Protein AF-A0A6V8PIM8-F1 (afdb_monomer)

Organism: NCBI:txid2754717

pLDDT: mean 89.99, std 12.37, range [44.25, 98.38]

Secondary structure (DSSP, 8-state):
--TTS--HHHHHHHHHHHHHHHHTTT-GGGSSSS---TT----BGGGTB-HHHHHHHHHHHHHHHHHHS-TT---------SSHHHHHHHHHHHHHTT-----------S-TT-TTTGGG-

Sequence (121 aa):
PYAGNVNYSELSDFFYVWLRLLLVENYKEFAPELTPKAEEIIENPTRGKTSQDFEEGLTQVFQQCNRVLKDDGLLAFTFHHAEGSAWEALLRAVCNAGYAIESVYPIHGESESSLHLLDKR

Foldseek 3Di:
DAAAPDQPQVVCQVVLQVVLVVPVVPDVCSVDNGHDRPLDLHHDVVVPRHLVSNLVSLLVVLLVVVVPADPPGDDDDDDDYDDVSNVVSNVSSCVSSPDDDPDDDDDDPDDPPPPVCPVPD

InterPro domains:
  IPR029063 S-adenosyl-L-methionine-dependent methyltransferase superfamily [G3DSA:3.40.50.150] (38-116)
  IPR029063 S-adenosyl-L-methionine-dependent methyltransferase superfamily [SSF53335] (1-98)

Solvent-accessible surface area (backbone atoms only — not comparable to full-atom values): 7653 Å² total; per-residue (Å²): 121,50,43,61,81,55,59,61,44,68,61,42,40,73,57,42,62,62,51,29,78,77,34,35,93,83,33,75,89,32,61,57,92,62,59,75,57,87,87,60,54,31,31,35,75,95,77,73,32,38,66,64,54,26,22,53,44,48,17,55,53,41,33,55,52,49,74,72,46,57,99,87,58,82,92,82,86,87,86,81,74,94,53,67,66,62,53,49,33,50,53,50,14,44,49,76,28,74,51,78,90,88,79,84,82,91,71,90,87,70,65,96,81,43,76,89,54,70,85,76,116

Structure (mmCIF, N/CA/C/O backbone):
data_AF-A0A6V8PIM8-F1
#
_entry.id   AF-A0A6V8PIM8-F1
#
loop_
_atom_site.group_PDB
_atom_site.id
_atom_site.type_symbol
_atom_site.label_atom_id
_atom_site.label_alt_id
_atom_site.label_comp_id
_atom_site.label_asym_id
_atom_site.label_entity_id
_atom_site.label_seq_id
_atom_site.pdbx_PDB_ins_code
_atom_site.Cartn_x
_atom_site.Cartn_y
_atom_site.Cartn_z
_atom_site.occupancy
_atom_site.B_iso_or_equiv
_atom_site.auth_seq_id
_atom_site.auth_comp_id
_atom_site.auth_asym_id
_atom_site.auth_atom_id
_atom_site.pdbx_PDB_model_num
ATOM 1 N N . PRO A 1 1 ? -0.325 -2.355 1.724 1.00 75.88 1 PRO A N 1
ATOM 2 C CA . PRO A 1 1 ? 0.763 -1.492 1.201 1.00 75.88 1 PRO A CA 1
ATOM 3 C C . PRO A 1 1 ? 1.712 -1.148 2.359 1.00 75.88 1 PRO A C 1
ATOM 5 O O . PRO A 1 1 ? 1.229 -0.975 3.474 1.00 75.88 1 PRO A O 1
ATOM 8 N N . TYR A 1 2 ? 3.029 -1.133 2.129 1.00 82.19 2 TYR A N 1
ATOM 9 C CA . TYR A 1 2 ? 4.050 -1.075 3.193 1.00 82.19 2 TYR A CA 1
ATOM 10 C C . TYR A 1 2 ? 4.667 0.321 3.367 1.00 82.19 2 TYR A C 1
ATOM 12 O O . TYR A 1 2 ? 5.847 0.425 3.695 1.00 82.19 2 TYR A O 1
ATOM 20 N N . ALA A 1 3 ? 3.889 1.377 3.110 1.00 88.12 3 ALA A N 1
ATOM 21 C CA . ALA A 1 3 ? 4.373 2.757 3.072 1.00 88.12 3 ALA A CA 1
ATOM 22 C C . ALA A 1 3 ? 5.670 2.861 2.247 1.00 88.12 3 ALA A C 1
ATOM 24 O O . ALA A 1 3 ? 5.646 2.547 1.056 1.00 88.12 3 ALA A O 1
ATOM 25 N N . GLY A 1 4 ? 6.785 3.258 2.865 1.00 87.62 4 GLY A N 1
ATOM 26 C CA . GLY A 1 4 ? 8.093 3.356 2.212 1.00 87.62 4 GLY A CA 1
ATOM 27 C C . GLY A 1 4 ? 8.969 2.101 2.265 1.00 87.62 4 GLY A C 1
ATOM 28 O O . GLY A 1 4 ? 10.003 2.073 1.602 1.00 87.62 4 GLY A O 1
ATOM 29 N N . ASN A 1 5 ? 8.585 1.051 3.003 1.00 85.62 5 ASN A N 1
ATOM 30 C CA . ASN A 1 5 ? 9.460 -0.112 3.216 1.00 85.62 5 ASN A CA 1
ATOM 31 C C . ASN A 1 5 ? 9.672 -0.941 1.944 1.00 85.62 5 ASN A C 1
ATOM 33 O O . ASN A 1 5 ? 10.769 -1.444 1.710 1.00 85.62 5 ASN A O 1
ATOM 37 N N . VAL A 1 6 ? 8.623 -1.120 1.133 1.00 87.12 6 VAL A N 1
ATOM 38 C CA . VAL A 1 6 ? 8.692 -1.893 -0.115 1.00 87.12 6 VAL A CA 1
ATOM 39 C C . VAL A 1 6 ? 7.882 -1.200 -1.204 1.00 87.12 6 VAL A C 1
ATOM 41 O O . VAL A 1 6 ? 6.657 -1.112 -1.125 1.00 87.12 6 VAL A O 1
ATOM 44 N N . ASN A 1 7 ? 8.582 -0.767 -2.252 1.00 92.12 7 ASN A N 1
ATOM 45 C CA . ASN A 1 7 ? 8.014 -0.193 -3.469 1.00 92.12 7 ASN A CA 1
ATOM 46 C C . ASN A 1 7 ? 7.895 -1.314 -4.515 1.00 92.12 7 ASN A C 1
ATOM 48 O O . ASN A 1 7 ? 8.799 -1.522 -5.329 1.00 92.12 7 ASN A O 1
ATOM 52 N N . TYR A 1 8 ? 6.824 -2.111 -4.438 1.00 92.19 8 TYR A N 1
ATOM 53 C CA . TYR A 1 8 ? 6.687 -3.346 -5.222 1.00 92.19 8 TYR A CA 1
ATOM 54 C C . TYR A 1 8 ? 6.754 -3.121 -6.716 1.00 92.19 8 TYR A C 1
ATOM 56 O O . TYR A 1 8 ? 7.265 -3.980 -7.426 1.00 92.19 8 TYR A O 1
ATOM 64 N N . SER A 1 9 ? 6.242 -2.001 -7.200 1.00 93.25 9 SER A N 1
ATOM 65 C CA . SER A 1 9 ? 6.232 -1.742 -8.629 1.00 93.25 9 SER A CA 1
ATOM 66 C C . SER A 1 9 ? 7.657 -1.499 -9.131 1.00 93.25 9 SER A C 1
ATOM 68 O O . SER A 1 9 ? 8.036 -2.007 -10.177 1.00 93.25 9 SER A O 1
ATOM 70 N N . GLU A 1 10 ? 8.508 -0.796 -8.382 1.00 93.44 10 GLU A N 1
ATOM 71 C CA . GLU A 1 10 ? 9.928 -0.652 -8.753 1.00 93.44 10 GLU A CA 1
ATOM 72 C C . GLU A 1 10 ? 10.668 -1.986 -8.652 1.00 93.44 10 GLU A C 1
ATOM 74 O O . GLU A 1 10 ? 11.374 -2.376 -9.578 1.00 93.44 10 GLU A O 1
ATOM 79 N N . LEU A 1 11 ? 10.447 -2.730 -7.565 1.00 93.88 11 LEU A N 1
ATOM 80 C CA . LEU A 1 11 ? 11.045 -4.053 -7.387 1.00 93.88 11 LEU A CA 1
ATOM 81 C C . LEU A 1 11 ? 10.625 -5.029 -8.497 1.00 93.88 11 LEU A C 1
ATOM 83 O O . LEU A 1 11 ? 11.429 -5.835 -8.963 1.00 93.88 11 LEU A O 1
ATOM 87 N N . SER A 1 12 ? 9.368 -4.953 -8.935 1.00 95.31 12 SER A N 1
ATOM 88 C CA . SER A 1 12 ? 8.817 -5.834 -9.962 1.00 95.31 12 SER A CA 1
ATOM 89 C C . SER A 1 12 ? 9.440 -5.592 -11.328 1.00 95.31 12 SER A C 1
ATOM 91 O O . SER A 1 12 ? 9.504 -6.543 -12.102 1.00 95.31 12 SER A O 1
ATOM 93 N N . ASP A 1 13 ? 9.947 -4.388 -11.625 1.00 95.69 13 ASP A N 1
ATOM 94 C CA . ASP A 1 13 ? 10.579 -4.098 -12.919 1.00 95.69 13 ASP A CA 1
ATOM 95 C C . ASP A 1 13 ? 11.767 -5.025 -13.199 1.00 95.69 13 ASP A C 1
ATOM 97 O O . ASP A 1 13 ? 11.967 -5.421 -14.347 1.00 95.69 13 ASP A O 1
ATOM 101 N N . PHE A 1 14 ? 12.491 -5.458 -12.157 1.00 95.25 14 PHE A N 1
ATOM 102 C CA . PHE A 1 14 ? 13.570 -6.436 -12.297 1.00 95.25 14 PHE A CA 1
ATOM 103 C C . PHE A 1 14 ? 13.084 -7.721 -12.978 1.00 95.25 14 PHE A C 1
ATOM 105 O O . PHE A 1 14 ? 13.705 -8.186 -13.926 1.00 95.25 14 PHE A O 1
ATOM 112 N N . PHE A 1 15 ? 11.948 -8.271 -12.541 1.00 95.50 15 PHE A N 1
ATOM 113 C CA .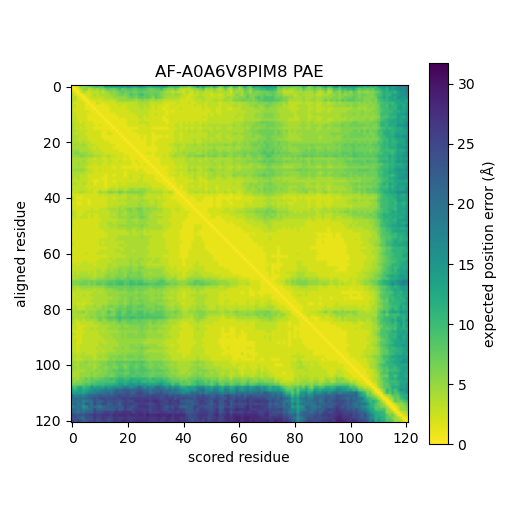 PHE A 1 15 ? 11.383 -9.500 -13.107 1.00 95.50 15 PHE A CA 1
ATOM 114 C C . PHE A 1 15 ? 10.518 -9.241 -14.349 1.00 95.50 15 PHE A C 1
ATOM 116 O O . PHE A 1 15 ? 10.421 -10.094 -15.237 1.00 95.50 15 PHE A O 1
ATOM 123 N N . TYR A 1 16 ? 9.889 -8.065 -14.415 1.00 96.69 16 TYR A N 1
ATOM 124 C CA . TYR A 1 16 ? 8.928 -7.688 -15.446 1.00 96.69 16 TYR A CA 1
ATOM 125 C C . TYR A 1 16 ? 9.530 -7.736 -16.846 1.00 96.69 16 TYR A C 1
ATOM 127 O O . TYR A 1 16 ? 8.844 -8.160 -17.772 1.00 96.69 16 TYR A O 1
ATOM 135 N N . VAL A 1 17 ? 10.813 -7.390 -17.000 1.00 95.69 17 VAL A N 1
ATOM 136 C CA . VAL A 1 17 ? 11.504 -7.424 -18.299 1.00 95.69 17 VAL A CA 1
ATOM 137 C C . VAL A 1 17 ? 11.392 -8.802 -18.962 1.00 95.69 17 VAL A C 1
ATOM 139 O O . VAL A 1 17 ? 11.083 -8.883 -20.150 1.00 95.69 17 VAL A O 1
ATOM 142 N N . TRP A 1 18 ? 11.570 -9.894 -18.211 1.00 96.81 18 TRP A N 1
ATOM 143 C CA . TRP A 1 18 ? 11.445 -11.249 -18.765 1.00 96.81 18 TRP A CA 1
ATOM 144 C C . TRP A 1 18 ? 9.994 -11.688 -18.930 1.00 96.81 18 TRP A C 1
ATOM 146 O O . TRP A 1 18 ? 9.652 -12.297 -19.942 1.00 96.81 18 TRP A O 1
ATOM 156 N N . LEU A 1 19 ? 9.129 -11.362 -17.964 1.00 97.00 19 LEU A N 1
ATOM 157 C CA . LEU A 1 19 ? 7.704 -11.692 -18.049 1.00 97.00 19 LEU A CA 1
ATOM 158 C C . LEU A 1 19 ? 7.056 -11.035 -19.272 1.00 97.00 19 LEU A C 1
ATOM 160 O O . LEU A 1 19 ? 6.289 -11.675 -19.988 1.00 97.00 19 LEU A O 1
ATOM 164 N N . ARG A 1 20 ? 7.430 -9.790 -19.567 1.00 97.06 20 ARG A N 1
ATOM 165 C CA . ARG A 1 20 ? 6.952 -9.043 -20.726 1.00 97.06 20 ARG A CA 1
ATOM 166 C C . ARG A 1 20 ? 7.270 -9.743 -22.043 1.00 97.06 20 ARG A C 1
ATOM 168 O O . ARG A 1 20 ? 6.381 -9.845 -22.880 1.00 97.06 20 ARG A O 1
ATOM 175 N N . LEU A 1 21 ? 8.488 -10.265 -22.221 1.00 96.19 21 LEU A N 1
ATOM 176 C CA . LEU A 1 21 ? 8.873 -10.983 -23.447 1.00 96.19 21 LEU A CA 1
ATOM 177 C C . LEU A 1 21 ? 7.951 -12.171 -23.747 1.00 96.19 21 LEU A C 1
ATOM 179 O O . LEU A 1 21 ? 7.688 -12.462 -24.908 1.00 96.19 21 LEU A O 1
ATOM 183 N N . LEU A 1 22 ? 7.467 -12.847 -22.704 1.00 97.06 22 LEU A N 1
ATOM 184 C CA . LEU A 1 22 ? 6.621 -14.032 -22.832 1.00 97.06 22 LEU A CA 1
ATOM 185 C C . LEU A 1 22 ? 5.128 -13.696 -22.936 1.00 97.06 22 LEU A C 1
ATOM 187 O O . LEU A 1 22 ? 4.361 -14.480 -23.491 1.00 97.06 22 LEU A O 1
ATOM 191 N N . LEU A 1 23 ? 4.700 -12.568 -22.364 1.00 97.44 23 LEU A N 1
ATOM 192 C CA . LEU A 1 23 ? 3.284 -12.289 -22.110 1.00 97.44 23 LEU A CA 1
ATOM 193 C C . LEU A 1 23 ? 2.714 -11.124 -22.928 1.00 97.44 23 LEU A C 1
ATOM 195 O O . LEU A 1 23 ? 1.494 -11.029 -23.039 1.00 97.44 23 LEU A O 1
ATOM 199 N N . VAL A 1 24 ? 3.549 -10.278 -23.544 1.00 97.50 24 VAL A N 1
ATOM 200 C CA . VAL A 1 24 ? 3.100 -9.058 -24.247 1.00 97.50 24 VAL A CA 1
ATOM 201 C C . VAL A 1 24 ? 2.107 -9.315 -25.385 1.00 97.50 24 VAL A C 1
ATOM 203 O O . VAL A 1 24 ? 1.209 -8.506 -25.597 1.00 97.50 24 VAL A O 1
ATOM 206 N N . GLU A 1 25 ? 2.218 -10.441 -26.094 1.00 97.25 25 GLU A N 1
ATOM 207 C CA . GLU A 1 25 ? 1.312 -10.768 -27.209 1.00 97.25 25 GLU A CA 1
ATOM 208 C C . GLU A 1 25 ? -0.090 -11.182 -26.740 1.00 97.25 25 GLU A C 1
ATOM 210 O O . GLU A 1 25 ? -1.065 -11.000 -27.466 1.00 97.25 25 GLU A O 1
ATOM 215 N N . ASN A 1 26 ? -0.198 -11.722 -25.523 1.00 97.69 26 ASN A N 1
ATOM 216 C CA . ASN A 1 26 ? -1.437 -12.302 -24.998 1.00 97.69 26 ASN A CA 1
ATOM 217 C C . ASN A 1 26 ? -2.113 -11.418 -23.939 1.00 97.69 26 ASN A C 1
ATOM 219 O O . ASN A 1 26 ? -3.313 -11.555 -23.702 1.00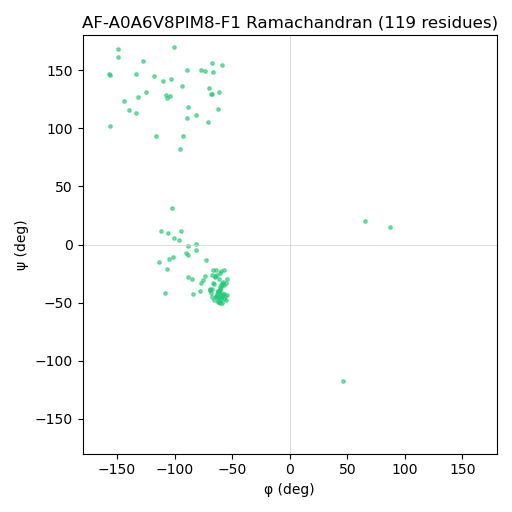 97.69 26 ASN A O 1
ATOM 223 N N . TYR A 1 27 ? -1.361 -10.517 -23.304 1.00 97.19 27 TYR A N 1
ATOM 224 C CA . TYR A 1 27 ? -1.812 -9.732 -22.158 1.00 97.19 27 TYR A CA 1
ATOM 225 C C . TYR A 1 27 ? -1.442 -8.258 -22.330 1.00 97.19 27 TYR A C 1
ATOM 227 O O . TYR A 1 27 ? -0.271 -7.874 -22.284 1.00 97.19 27 TYR A O 1
ATOM 235 N N . LYS A 1 28 ? -2.462 -7.405 -22.477 1.00 95.62 28 LYS A N 1
ATOM 236 C CA . LYS A 1 28 ?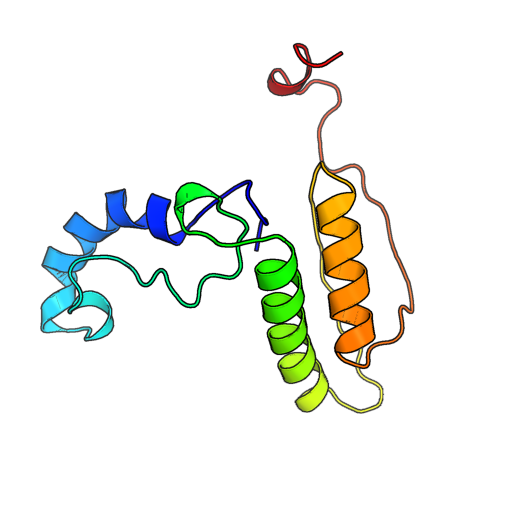 -2.305 -5.949 -22.654 1.00 95.62 28 LYS A CA 1
ATOM 237 C C . LYS A 1 28 ? -1.610 -5.275 -21.467 1.00 95.62 28 LYS A C 1
ATOM 239 O O . LYS A 1 28 ? -0.996 -4.227 -21.627 1.00 95.62 28 LYS A O 1
ATOM 244 N N . GLU A 1 29 ? -1.686 -5.877 -20.284 1.00 93.50 29 GLU A N 1
ATOM 245 C CA . GLU A 1 29 ? -1.029 -5.434 -19.053 1.00 93.50 29 GLU A CA 1
ATOM 246 C C . GLU A 1 29 ? 0.505 -5.485 -19.174 1.00 93.50 29 GLU A C 1
ATOM 248 O O . GLU A 1 29 ? 1.217 -4.771 -18.469 1.00 93.50 29 GLU A O 1
ATOM 253 N N . PHE A 1 30 ? 1.015 -6.295 -20.108 1.00 96.31 30 PHE A N 1
ATOM 254 C CA . PHE A 1 30 ? 2.431 -6.383 -20.458 1.00 96.31 30 PHE A CA 1
ATOM 255 C C . PHE A 1 30 ? 2.803 -5.519 -21.675 1.00 96.31 30 PHE A C 1
ATOM 257 O O . PHE A 1 30 ? 3.950 -5.535 -22.113 1.00 96.31 30 PHE A O 1
ATOM 264 N N . ALA A 1 31 ? 1.870 -4.741 -22.236 1.00 94.94 31 ALA A N 1
ATOM 265 C CA . ALA A 1 31 ? 2.182 -3.805 -23.316 1.00 94.94 31 ALA A CA 1
ATOM 266 C C . ALA A 1 31 ? 3.142 -2.677 -22.882 1.00 94.94 31 ALA A C 1
ATOM 268 O O . ALA A 1 31 ? 4.089 -2.411 -23.637 1.00 94.94 31 ALA A O 1
ATOM 269 N N . PRO A 1 32 ? 2.971 -2.037 -21.702 1.00 95.44 32 PRO A N 1
ATOM 270 C CA . PRO A 1 32 ? 3.915 -1.037 -21.207 1.00 95.44 32 PRO A CA 1
ATOM 271 C C . PRO A 1 32 ? 5.330 -1.596 -21.049 1.00 95.44 32 PRO A C 1
ATOM 273 O O . PRO A 1 32 ? 5.529 -2.794 -20.883 1.00 95.44 32 PRO A O 1
ATOM 276 N N . GLU A 1 33 ? 6.332 -0.725 -21.116 1.00 94.62 33 GLU A N 1
ATOM 277 C CA . GLU A 1 33 ? 7.733 -1.125 -20.934 1.00 94.62 33 GLU A CA 1
ATOM 278 C C . GLU A 1 33 ? 8.082 -1.397 -19.462 1.00 94.62 33 GLU A C 1
ATOM 280 O O . GLU A 1 33 ? 8.906 -2.262 -19.174 1.00 94.62 33 GLU A O 1
ATOM 285 N N . LEU A 1 34 ? 7.414 -0.705 -18.536 1.00 94.75 34 LEU A N 1
ATOM 286 C CA . LEU A 1 34 ? 7.618 -0.803 -17.091 1.00 94.75 34 LEU A CA 1
ATOM 287 C C . LEU A 1 34 ? 6.292 -1.061 -16.377 1.00 94.75 34 LEU A C 1
ATOM 289 O O . LEU A 1 34 ? 5.222 -0.711 -16.884 1.00 94.75 34 LEU A O 1
ATOM 293 N N . THR A 1 35 ? 6.360 -1.620 -15.168 1.00 94.94 35 THR A N 1
ATOM 294 C CA . THR A 1 35 ? 5.162 -1.825 -14.344 1.00 94.94 35 THR A CA 1
ATOM 295 C C . THR A 1 35 ? 4.554 -0.485 -13.900 1.00 94.94 35 THR A C 1
ATOM 297 O O . THR A 1 35 ? 5.290 0.495 -13.707 1.00 94.94 35 THR A O 1
ATOM 300 N N . PRO A 1 36 ? 3.220 -0.409 -13.726 1.00 92.94 36 PRO A N 1
ATOM 301 C CA . PRO A 1 36 ? 2.534 0.828 -13.371 1.00 92.94 36 PRO A CA 1
ATOM 302 C C . PRO A 1 36 ? 3.016 1.363 -12.024 1.00 92.94 36 PRO A C 1
ATOM 304 O O . PRO A 1 36 ? 3.087 0.643 -11.037 1.00 92.94 36 PRO A O 1
ATOM 307 N N . LYS A 1 37 ? 3.345 2.655 -11.993 1.00 93.31 37 LYS A N 1
ATOM 308 C CA . LYS A 1 37 ? 3.865 3.343 -10.805 1.00 93.31 37 LYS A CA 1
ATOM 309 C C . LYS A 1 37 ? 2.842 4.300 -10.199 1.00 93.31 37 LYS A C 1
ATOM 311 O O . LYS A 1 37 ? 2.704 4.374 -8.985 1.00 93.31 37 LYS A O 1
ATOM 316 N N . ALA A 1 38 ? 2.128 5.052 -11.033 1.00 90.44 38 ALA A N 1
ATOM 317 C CA . ALA A 1 38 ? 1.336 6.203 -10.593 1.00 90.44 38 ALA A CA 1
ATOM 318 C C . ALA A 1 38 ? 0.286 5.865 -9.517 1.00 90.44 38 ALA A C 1
ATOM 320 O O . ALA A 1 38 ? 0.158 6.594 -8.532 1.00 90.44 38 ALA A O 1
ATOM 321 N N . GLU A 1 39 ? -0.407 4.741 -9.685 1.00 88.75 39 GLU A N 1
ATOM 322 C CA . GLU A 1 39 ? -1.511 4.286 -8.826 1.00 88.75 39 GLU A CA 1
ATOM 323 C C . GLU A 1 39 ? -1.037 3.582 -7.544 1.00 88.75 39 GLU A C 1
ATOM 325 O O . GLU A 1 39 ? -1.842 3.229 -6.687 1.00 88.75 39 GLU A O 1
ATOM 330 N N . GLU A 1 40 ? 0.271 3.377 -7.387 1.00 93.44 40 GLU A N 1
ATOM 331 C CA . GLU A 1 40 ? 0.834 2.716 -6.218 1.00 93.44 40 GLU A CA 1
ATOM 332 C C . GLU A 1 40 ? 0.643 3.577 -4.954 1.00 93.44 40 GLU A C 1
ATOM 334 O O . GLU A 1 40 ? 0.973 4.773 -4.929 1.00 93.44 40 GLU A O 1
ATOM 339 N N . ILE A 1 41 ? 0.107 2.948 -3.902 1.00 94.94 41 ILE A N 1
ATOM 340 C CA . ILE A 1 41 ? -0.110 3.543 -2.577 1.00 94.94 41 ILE A CA 1
ATOM 341 C C . ILE A 1 41 ? 1.117 3.226 -1.717 1.00 94.94 41 ILE A C 1
ATOM 343 O O . ILE A 1 41 ? 1.213 2.149 -1.126 1.00 94.94 41 ILE A O 1
ATOM 347 N N . ILE A 1 42 ? 2.071 4.151 -1.697 1.00 94.00 42 ILE A N 1
ATOM 348 C CA . ILE A 1 42 ? 3.403 4.042 -1.080 1.00 94.00 42 ILE A CA 1
ATOM 349 C C . ILE A 1 42 ? 3.862 5.419 -0.599 1.00 94.00 42 ILE A C 1
ATOM 351 O O . ILE A 1 42 ? 3.317 6.438 -1.020 1.00 94.00 42 ILE A O 1
ATOM 355 N N . GLU A 1 43 ? 4.930 5.435 0.192 1.00 93.88 43 GLU A N 1
ATOM 356 C CA . GLU A 1 43 ? 5.733 6.633 0.434 1.00 93.88 43 GLU A CA 1
ATOM 357 C C . GLU A 1 43 ? 7.063 6.495 -0.316 1.00 93.88 43 GLU A C 1
ATOM 359 O O . GLU A 1 43 ? 7.761 5.492 -0.183 1.00 93.88 43 GLU A O 1
ATOM 364 N N . ASN A 1 44 ? 7.418 7.476 -1.142 1.00 94.56 44 ASN A N 1
ATOM 365 C CA . ASN A 1 44 ? 8.645 7.446 -1.934 1.00 94.56 44 ASN A CA 1
ATOM 366 C C . ASN A 1 44 ? 9.081 8.876 -2.295 1.00 94.56 44 ASN A C 1
ATOM 368 O O . ASN A 1 44 ? 8.540 9.467 -3.238 1.00 94.56 44 ASN A O 1
ATOM 372 N N . PRO A 1 45 ? 10.084 9.432 -1.587 1.00 92.69 45 PRO A N 1
ATOM 373 C CA . PRO A 1 45 ? 10.575 10.786 -1.829 1.00 92.69 45 PRO A CA 1
ATOM 374 C C . PRO A 1 45 ? 11.104 11.007 -3.251 1.00 92.69 45 PRO A C 1
ATOM 376 O O . PRO A 1 45 ? 10.874 12.064 -3.832 1.00 92.69 45 PRO A O 1
ATOM 379 N N . THR A 1 46 ? 11.763 10.007 -3.847 1.00 94.12 46 THR A N 1
ATOM 380 C CA . THR A 1 46 ? 12.310 10.087 -5.214 1.00 94.12 46 THR A CA 1
ATOM 381 C C . THR A 1 46 ? 11.210 10.222 -6.265 1.00 94.12 46 THR A C 1
ATOM 383 O O . THR A 1 46 ? 11.425 10.821 -7.317 1.00 94.12 46 THR A O 1
ATOM 386 N N . ARG A 1 47 ? 10.014 9.710 -5.968 1.00 93.12 47 ARG A N 1
ATOM 387 C CA . ARG A 1 47 ? 8.825 9.810 -6.822 1.00 93.12 47 ARG A CA 1
ATOM 388 C C . ARG A 1 47 ? 7.842 10.896 -6.382 1.00 93.12 47 ARG A C 1
ATOM 390 O O . ARG A 1 47 ? 6.763 10.987 -6.961 1.00 93.12 47 ARG A O 1
ATOM 397 N N . GLY A 1 48 ? 8.193 11.697 -5.373 1.00 94.44 48 GLY A N 1
ATOM 398 C CA . GLY A 1 48 ? 7.320 12.733 -4.818 1.00 94.44 48 GLY A CA 1
ATOM 399 C C . GLY A 1 48 ? 6.058 12.191 -4.140 1.00 94.44 48 GLY A C 1
ATOM 400 O O . GLY A 1 48 ? 5.094 12.933 -4.009 1.00 94.44 48 GLY A O 1
ATOM 401 N N . LYS A 1 49 ? 6.046 10.913 -3.739 1.00 94.31 49 LYS A N 1
ATOM 402 C CA . LYS A 1 49 ? 4.941 10.282 -3.005 1.00 94.31 49 LYS A CA 1
ATOM 403 C C . LYS A 1 49 ? 5.156 10.482 -1.511 1.00 94.31 49 LYS A C 1
ATOM 405 O O . LYS A 1 49 ? 6.157 10.025 -0.957 1.00 94.31 49 LYS A O 1
ATOM 410 N N . THR A 1 50 ? 4.230 11.174 -0.876 1.00 94.12 50 THR A N 1
ATOM 411 C CA . THR A 1 50 ? 4.290 11.595 0.523 1.00 94.12 50 THR A CA 1
ATOM 412 C C . THR A 1 50 ? 3.452 10.689 1.425 1.00 94.12 50 THR A C 1
ATOM 414 O O . THR A 1 50 ? 2.646 9.888 0.954 1.00 94.12 50 THR A O 1
ATOM 417 N N . SER A 1 51 ? 3.596 10.853 2.741 1.00 92.50 51 SER A N 1
ATOM 418 C CA . SER A 1 51 ? 2.717 10.184 3.710 1.00 92.50 51 SER A CA 1
ATOM 419 C C . SER A 1 51 ? 1.245 10.591 3.550 1.00 92.50 51 SER A C 1
ATOM 421 O O . SER A 1 51 ? 0.348 9.776 3.751 1.00 92.50 51 SER A O 1
ATOM 423 N N . GLN A 1 52 ? 0.981 11.815 3.079 1.00 94.50 52 GLN A N 1
ATOM 424 C CA . GLN A 1 52 ? -0.376 12.246 2.754 1.00 94.50 52 GLN A CA 1
ATOM 425 C C . GLN A 1 52 ? -0.941 11.497 1.538 1.00 94.50 52 GLN A C 1
ATOM 427 O O . GLN A 1 52 ? -2.077 11.036 1.592 1.00 94.50 52 GLN A O 1
ATOM 432 N N . ASP A 1 53 ? -0.147 11.283 0.481 1.00 94.94 53 ASP A N 1
ATOM 433 C CA . ASP A 1 53 ? -0.574 10.459 -0.664 1.00 94.94 53 ASP A CA 1
ATOM 434 C C . ASP A 1 53 ? -0.893 9.017 -0.237 1.00 94.94 53 ASP A C 1
ATOM 436 O O . ASP A 1 53 ? -1.820 8.386 -0.753 1.00 94.94 53 ASP A O 1
ATOM 440 N N . PHE A 1 54 ? -0.121 8.487 0.716 1.00 95.06 54 PHE A N 1
ATOM 441 C CA . PHE A 1 54 ? -0.349 7.169 1.295 1.00 95.06 54 PHE A CA 1
ATOM 442 C C . PHE A 1 54 ? -1.664 7.107 2.088 1.00 95.06 54 PHE A C 1
ATOM 444 O O . PHE A 1 54 ? -2.465 6.194 1.864 1.00 95.06 54 PHE A O 1
ATOM 451 N N . 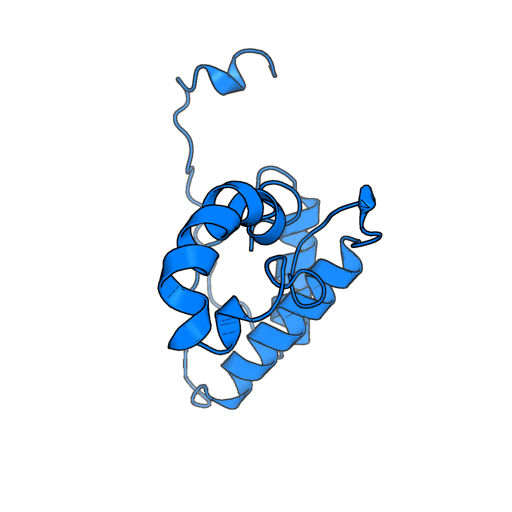GLU A 1 55 ? -1.919 8.084 2.965 1.00 96.44 55 GLU A N 1
ATOM 452 C CA . GLU A 1 55 ? -3.173 8.210 3.722 1.00 96.44 55 GLU A CA 1
ATOM 453 C C . GLU A 1 55 ? -4.387 8.340 2.791 1.00 96.44 55 GLU A C 1
ATOM 455 O O . GLU A 1 55 ? -5.368 7.605 2.935 1.00 96.44 55 GLU A O 1
ATOM 460 N N . GLU A 1 56 ? -4.330 9.247 1.815 1.00 97.00 56 GLU A N 1
ATOM 461 C CA . GLU A 1 56 ? -5.426 9.499 0.876 1.00 97.00 56 GLU A CA 1
ATOM 462 C C . GLU A 1 56 ? -5.717 8.263 0.017 1.00 97.00 56 GLU A C 1
ATOM 464 O O . GLU A 1 56 ? -6.877 7.872 -0.143 1.00 97.00 56 GLU A O 1
ATOM 469 N N . GLY A 1 57 ? -4.673 7.588 -0.473 1.00 96.69 57 GLY A N 1
ATOM 470 C CA . GLY A 1 57 ? -4.808 6.340 -1.220 1.00 96.69 57 GLY A CA 1
ATOM 471 C C . GLY A 1 57 ? -5.446 5.223 -0.390 1.00 96.69 57 GLY A C 1
ATOM 472 O O . GLY A 1 57 ? -6.382 4.565 -0.850 1.00 96.69 57 GLY A O 1
ATOM 473 N N . LEU A 1 58 ? -4.995 5.024 0.854 1.00 96.94 58 LEU A N 1
ATOM 474 C CA . LEU A 1 58 ? -5.611 4.056 1.768 1.00 96.94 58 LEU A CA 1
ATOM 475 C C . LEU A 1 58 ? -7.068 4.405 2.080 1.00 96.94 58 LEU A C 1
ATOM 477 O O . LEU A 1 58 ? -7.916 3.513 2.097 1.00 96.94 58 LEU A O 1
ATOM 481 N N . THR A 1 59 ? -7.369 5.690 2.274 1.00 98.25 59 THR A N 1
ATOM 482 C CA . THR A 1 59 ? -8.736 6.169 2.514 1.00 98.25 59 THR A CA 1
ATOM 483 C C . THR A 1 59 ? -9.648 5.763 1.362 1.00 98.25 59 THR A C 1
ATOM 485 O O . THR A 1 59 ? -10.716 5.205 1.594 1.00 98.25 59 THR A O 1
ATOM 488 N N . GLN A 1 60 ? -9.217 5.963 0.113 1.00 98.06 60 GLN A N 1
ATOM 489 C CA . GLN A 1 60 ? -10.001 5.588 -1.069 1.00 98.06 60 GLN A CA 1
ATOM 490 C C . GLN A 1 60 ? -10.254 4.077 -1.146 1.00 98.06 60 GLN A C 1
ATOM 492 O O . GLN A 1 60 ? -11.372 3.655 -1.450 1.00 98.06 60 GLN A O 1
ATOM 497 N N . VAL A 1 61 ? -9.248 3.252 -0.829 1.00 97.00 61 VAL A N 1
ATOM 498 C CA . VAL A 1 61 ? -9.406 1.788 -0.767 1.00 97.00 61 VAL A CA 1
ATOM 499 C C . VAL A 1 61 ? -10.451 1.411 0.279 1.00 97.00 61 VAL A C 1
ATOM 501 O O . VAL A 1 61 ? -11.399 0.685 -0.026 1.00 97.00 61 VAL A O 1
ATOM 504 N N . PHE A 1 62 ? -10.326 1.944 1.493 1.00 97.94 62 PHE A N 1
ATOM 505 C CA . PHE A 1 62 ? -11.259 1.653 2.575 1.00 97.94 62 PHE A CA 1
ATOM 506 C C . PHE A 1 62 ? -12.667 2.184 2.300 1.00 97.94 62 PHE A C 1
ATOM 508 O O . PHE A 1 62 ? 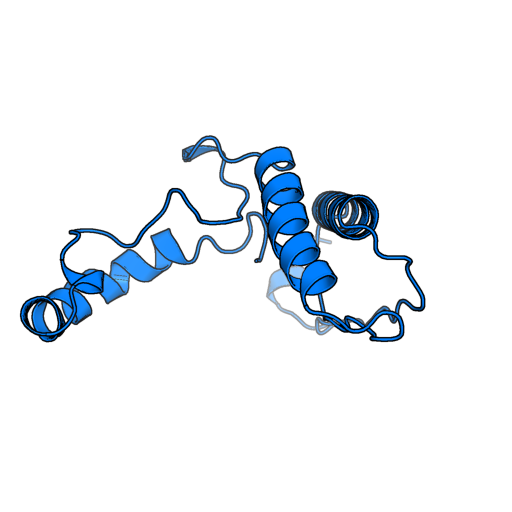-13.632 1.500 2.623 1.00 97.94 62 PHE A O 1
ATOM 515 N N . GLN A 1 63 ? -12.825 3.320 1.621 1.00 98.38 63 GLN A N 1
ATOM 516 C CA . GLN A 1 63 ? -14.137 3.801 1.176 1.00 98.38 63 GLN A CA 1
ATOM 517 C C . GLN A 1 63 ? -14.803 2.827 0.197 1.00 98.38 63 GLN A C 1
ATOM 519 O O . GLN A 1 63 ? -16.007 2.586 0.291 1.00 98.38 63 GLN A O 1
ATOM 524 N N . GLN A 1 64 ? -14.041 2.222 -0.723 1.00 98.19 64 GLN A N 1
ATOM 525 C CA . GLN A 1 64 ? -14.593 1.195 -1.610 1.00 98.19 64 GLN A CA 1
ATOM 526 C C . GLN A 1 64 ? -14.974 -0.073 -0.852 1.00 98.19 64 GLN A C 1
ATOM 528 O O . GLN A 1 64 ? -16.016 -0.654 -1.156 1.00 98.19 64 GLN A O 1
ATOM 533 N N . CYS A 1 65 ? -14.182 -0.474 0.147 1.00 97.88 65 CYS A N 1
ATOM 534 C CA . CYS A 1 65 ? -14.556 -1.558 1.052 1.00 97.88 65 CYS A CA 1
ATOM 535 C C . CYS A 1 65 ? -15.853 -1.230 1.799 1.00 97.88 65 CYS A C 1
ATOM 537 O O . CYS A 1 65 ? -16.741 -2.074 1.851 1.00 97.88 65 CYS A O 1
ATOM 539 N N . ASN A 1 66 ? -15.992 -0.009 2.321 1.00 97.38 66 ASN A N 1
ATOM 540 C CA . ASN A 1 66 ? -17.157 0.422 3.090 1.00 97.38 66 ASN A CA 1
ATOM 541 C C . ASN A 1 66 ? -18.419 0.386 2.223 1.00 97.38 66 ASN A C 1
ATOM 543 O O . ASN A 1 66 ? -19.413 -0.218 2.606 1.00 97.38 66 ASN A O 1
ATOM 547 N N . ARG A 1 67 ? -18.327 0.904 0.992 1.00 97.94 67 ARG A N 1
ATOM 548 C CA . ARG A 1 67 ? -19.425 0.939 0.016 1.00 97.94 67 ARG A CA 1
ATOM 549 C C . ARG A 1 67 ? -20.035 -0.434 -0.290 1.00 97.94 67 ARG A C 1
ATOM 551 O O . ARG A 1 67 ? -21.208 -0.506 -0.650 1.00 97.94 67 ARG A O 1
ATOM 558 N N . VAL A 1 68 ? -19.235 -1.501 -0.262 1.00 97.81 68 VAL A N 1
ATOM 559 C CA . VAL A 1 68 ? -19.689 -2.865 -0.603 1.00 97.81 68 VAL A CA 1
ATOM 560 C C . VAL A 1 68 ? -19.949 -3.739 0.620 1.00 97.81 68 VAL A C 1
ATOM 562 O O . VAL A 1 68 ? -20.484 -4.840 0.478 1.00 97.81 68 VAL A O 1
ATOM 565 N N . LEU A 1 69 ? -19.550 -3.279 1.805 1.00 97.94 69 LEU A N 1
ATOM 566 C CA . LEU A 1 69 ? -19.807 -3.966 3.058 1.00 97.94 69 LEU A CA 1
ATOM 567 C C . LEU A 1 69 ? -21.287 -3.806 3.431 1.00 97.94 69 LEU A C 1
ATOM 569 O O . LEU A 1 69 ? -21.924 -2.814 3.092 1.00 97.94 69 LEU A O 1
ATOM 573 N N . LYS A 1 70 ? -21.849 -4.804 4.115 1.00 97.69 70 LYS A N 1
ATOM 574 C CA . LYS A 1 70 ? -23.183 -4.668 4.718 1.00 97.69 70 LYS A CA 1
ATOM 575 C C . LYS A 1 70 ? -23.124 -3.657 5.863 1.00 97.69 70 LYS A C 1
ATOM 577 O O . LYS A 1 70 ? -22.069 -3.518 6.477 1.00 97.69 70 LYS A O 1
ATOM 582 N N . ASP A 1 71 ? -24.258 -3.045 6.191 1.00 93.12 71 ASP A N 1
ATOM 583 C CA . ASP A 1 71 ? -24.362 -2.047 7.267 1.00 93.12 71 ASP A CA 1
ATOM 584 C C . ASP A 1 71 ? -23.831 -2.556 8.626 1.00 93.12 71 ASP A C 1
ATOM 586 O O . ASP A 1 71 ? -23.314 -1.777 9.419 1.00 93.12 71 ASP A O 1
ATOM 590 N N . ASP A 1 72 ? -23.924 -3.866 8.883 1.00 94.19 72 ASP A N 1
ATOM 591 C CA . ASP A 1 72 ? -23.449 -4.559 10.089 1.00 94.19 72 ASP A CA 1
ATOM 592 C C . ASP A 1 72 ? -22.168 -5.390 9.865 1.00 94.19 72 ASP A C 1
ATOM 594 O O . ASP A 1 72 ? -21.773 -6.199 10.709 1.00 94.19 72 ASP A O 1
ATOM 598 N N . GLY A 1 73 ? -21.522 -5.237 8.709 1.00 96.62 73 GLY A N 1
ATOM 599 C CA . GLY A 1 73 ? -20.326 -5.989 8.361 1.00 96.62 73 GLY A CA 1
ATOM 600 C C . GLY A 1 73 ? -19.071 -5.471 9.066 1.00 96.62 73 GLY A C 1
ATOM 601 O O . GLY A 1 73 ? -18.915 -4.280 9.322 1.00 96.62 73 GLY A O 1
ATOM 602 N N . LEU A 1 74 ? -18.124 -6.378 9.315 1.00 97.25 74 LEU A N 1
ATOM 603 C CA . LEU A 1 74 ? -16.810 -6.052 9.872 1.00 97.25 74 LEU A CA 1
ATOM 604 C C . LEU A 1 74 ? -15.739 -6.095 8.779 1.00 97.25 74 LEU A C 1
ATOM 606 O O . LEU A 1 74 ? -15.587 -7.106 8.090 1.00 97.25 74 LEU A O 1
ATOM 610 N N . LEU A 1 75 ? -14.953 -5.023 8.665 1.00 97.25 75 LEU A N 1
ATOM 611 C CA . LEU A 1 75 ? -13.684 -5.050 7.943 1.00 97.25 75 LEU A CA 1
ATOM 612 C C . LEU A 1 75 ? -12.576 -5.447 8.927 1.00 97.25 75 LEU A C 1
ATOM 614 O O . LEU A 1 75 ? -12.190 -4.658 9.785 1.00 97.25 75 LEU A O 1
ATOM 618 N N . ALA A 1 76 ? -12.052 -6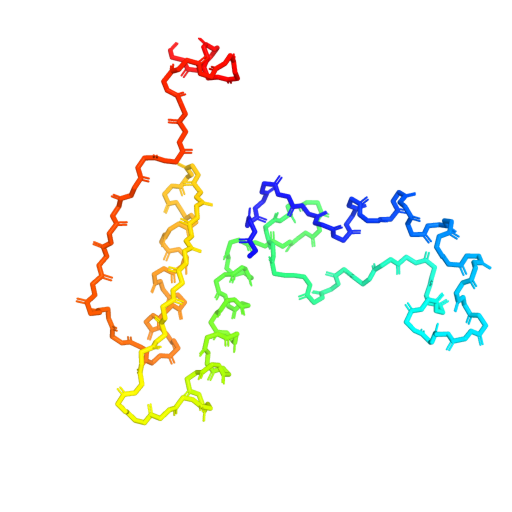.662 8.785 1.00 96.56 76 ALA A N 1
ATOM 619 C CA . ALA A 1 76 ? -10.918 -7.147 9.565 1.00 96.56 76 ALA A CA 1
ATOM 620 C C . ALA A 1 76 ? -9.665 -7.210 8.686 1.00 96.56 76 ALA A C 1
ATOM 622 O O . ALA A 1 76 ? -9.685 -7.804 7.607 1.00 96.56 76 ALA A O 1
ATOM 623 N N . PHE A 1 77 ? -8.568 -6.613 9.148 1.00 94.88 77 PHE A N 1
ATOM 624 C CA . PHE A 1 77 ? -7.293 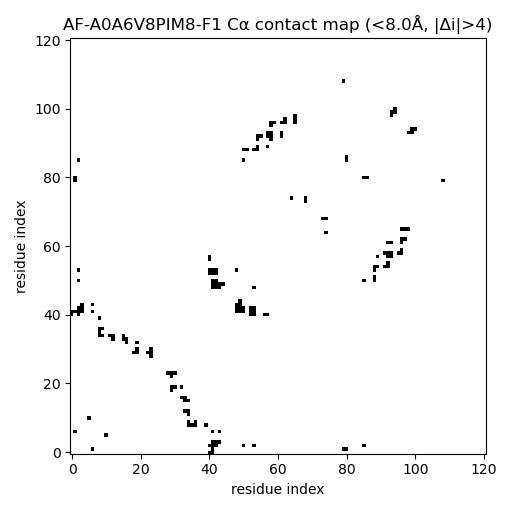-6.628 8.440 1.00 94.88 77 PHE A CA 1
ATOM 625 C C . PHE A 1 77 ? -6.115 -6.593 9.415 1.00 94.88 77 PHE A C 1
ATOM 627 O O . PHE A 1 77 ? -6.253 -6.219 10.578 1.00 94.88 77 PHE A O 1
ATOM 634 N N . THR A 1 78 ? -4.941 -6.979 8.922 1.00 93.38 78 THR A N 1
ATOM 635 C CA . THR A 1 78 ? -3.673 -6.878 9.650 1.00 93.38 78 THR A CA 1
ATOM 636 C C . THR A 1 78 ? -2.805 -5.802 9.021 1.00 93.38 78 THR A C 1
ATOM 638 O O . THR A 1 78 ? -2.724 -5.707 7.795 1.00 93.38 78 THR A O 1
ATOM 641 N N . PHE A 1 79 ? -2.105 -5.038 9.849 1.00 90.75 79 PHE A N 1
ATOM 642 C CA . PHE A 1 79 ? -1.118 -4.062 9.409 1.00 90.75 79 PHE A CA 1
ATOM 643 C C . PHE A 1 79 ? 0.156 -4.205 10.235 1.00 90.75 79 PHE A C 1
ATOM 645 O O . PHE A 1 79 ? 0.105 -4.575 11.407 1.00 90.75 79 PHE A O 1
ATOM 652 N N . HIS A 1 80 ? 1.299 -3.945 9.608 1.00 88.38 80 HIS A N 1
ATOM 653 C CA . HIS A 1 80 ? 2.599 -4.032 10.250 1.00 88.38 80 HIS A CA 1
ATOM 654 C C . HIS A 1 80 ? 3.511 -2.936 9.705 1.00 88.38 80 HIS A C 1
ATOM 656 O O . HIS A 1 80 ? 3.736 -2.852 8.496 1.00 88.38 80 HIS A O 1
ATOM 662 N N . HIS A 1 81 ? 4.036 -2.112 10.607 1.00 87.62 81 HIS A N 1
ATOM 663 C CA . HIS A 1 81 ? 5.025 -1.090 10.296 1.00 87.62 81 HIS A CA 1
ATOM 664 C C . HIS A 1 81 ? 5.832 -0.738 11.550 1.00 87.62 81 HIS A C 1
ATOM 666 O O . HIS A 1 81 ? 5.283 -0.748 12.654 1.00 87.62 81 HIS A O 1
ATOM 672 N N . ALA A 1 82 ? 7.117 -0.417 11.385 1.00 85.06 82 ALA A N 1
ATOM 673 C CA . ALA A 1 82 ? 8.000 -0.061 12.499 1.00 85.06 82 ALA A CA 1
ATOM 674 C C . ALA A 1 82 ? 7.771 1.374 13.010 1.00 85.06 82 ALA A C 1
ATOM 676 O O . ALA A 1 82 ? 7.912 1.646 14.199 1.00 85.06 82 ALA A O 1
ATOM 677 N N . GLU A 1 83 ? 7.417 2.295 12.115 1.00 86.06 83 GLU A N 1
ATOM 678 C CA . GLU A 1 83 ? 7.255 3.718 12.432 1.00 86.06 83 GLU A CA 1
ATOM 679 C C . GLU A 1 83 ? 5.811 4.081 12.783 1.00 86.06 83 GLU A C 1
ATOM 681 O O . GLU A 1 83 ? 4.882 3.686 12.076 1.00 86.06 83 GLU A O 1
ATOM 686 N N . GLY A 1 84 ? 5.631 4.883 13.839 1.00 87.31 84 GLY A N 1
ATOM 687 C CA . GLY A 1 84 ? 4.320 5.343 14.314 1.00 87.31 84 GLY A CA 1
ATOM 688 C C . GLY A 1 84 ? 3.565 6.248 13.334 1.00 87.31 84 GLY A C 1
ATOM 689 O O . GLY A 1 84 ? 2.339 6.220 13.314 1.00 87.31 84 GLY A O 1
ATOM 690 N N . SER A 1 85 ? 4.274 6.990 12.481 1.00 88.00 85 SER A N 1
ATOM 691 C CA . SER A 1 85 ? 3.696 7.829 11.418 1.00 88.00 85 SER A CA 1
ATOM 692 C C . SER A 1 85 ? 2.800 7.028 10.469 1.00 88.00 85 SER A C 1
ATOM 694 O O . SER A 1 85 ? 1.679 7.436 10.179 1.00 88.00 85 SER A O 1
ATOM 696 N N . ALA A 1 86 ? 3.240 5.839 10.053 1.00 89.12 86 ALA A N 1
ATOM 697 C CA . ALA A 1 86 ? 2.451 4.968 9.184 1.00 89.12 86 ALA A CA 1
ATOM 698 C C . ALA A 1 86 ? 1.184 4.437 9.879 1.00 89.12 86 ALA A C 1
ATOM 700 O O . ALA A 1 86 ? 0.149 4.256 9.236 1.00 89.12 86 A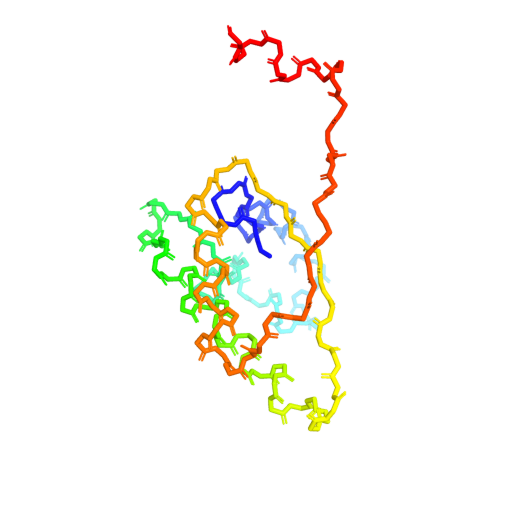LA A O 1
ATOM 701 N N . TRP A 1 87 ? 1.243 4.206 11.196 1.00 91.69 87 TRP A N 1
ATOM 702 C CA . TRP A 1 87 ? 0.067 3.842 11.991 1.00 91.69 87 TRP A CA 1
ATOM 703 C C . TRP A 1 87 ? -0.912 5.010 12.127 1.00 91.69 87 TRP A C 1
ATOM 705 O O . TRP A 1 87 ? -2.119 4.795 12.066 1.00 91.69 87 TRP A O 1
ATOM 715 N N . GLU A 1 88 ? -0.413 6.238 12.274 1.00 93.56 88 GLU A N 1
ATOM 716 C CA . GLU A 1 88 ? -1.252 7.437 12.284 1.00 93.56 88 GLU A CA 1
ATOM 717 C C . GLU A 1 88 ? -1.980 7.617 10.945 1.00 93.56 88 GLU A C 1
ATOM 719 O O . GLU A 1 88 ? -3.203 7.766 10.939 1.00 93.56 88 GLU A O 1
ATOM 724 N N . ALA A 1 89 ? -1.259 7.516 9.823 1.00 94.12 89 ALA A N 1
ATOM 725 C CA . ALA A 1 89 ? -1.840 7.574 8.481 1.00 94.12 89 ALA A CA 1
ATOM 726 C C . ALA A 1 89 ? -2.909 6.485 8.277 1.00 94.12 89 ALA A C 1
ATOM 728 O O . ALA A 1 89 ? -3.994 6.755 7.762 1.00 94.12 89 ALA A O 1
ATOM 729 N N . LEU A 1 90 ? -2.652 5.257 8.746 1.00 94.00 90 LEU A N 1
ATOM 730 C CA . LEU A 1 90 ? -3.637 4.176 8.712 1.00 94.00 90 LEU A CA 1
ATOM 731 C C . LEU A 1 90 ? -4.897 4.520 9.520 1.00 94.00 90 LEU A C 1
ATOM 733 O O . LEU A 1 90 ? -6.008 4.343 9.022 1.00 94.00 90 LEU A O 1
ATOM 737 N N . LEU A 1 91 ? -4.739 4.979 10.765 1.00 94.81 91 LEU A N 1
ATOM 738 C CA . LEU A 1 91 ? -5.866 5.317 11.639 1.00 94.81 91 LEU A CA 1
ATOM 739 C C . LEU A 1 91 ? -6.719 6.432 11.032 1.00 94.81 91 LEU A C 1
ATOM 741 O O . LEU A 1 91 ? -7.946 6.323 11.014 1.00 94.81 91 LEU A O 1
ATOM 745 N N . ARG A 1 92 ? -6.080 7.472 10.485 1.00 96.50 92 ARG A N 1
ATOM 746 C CA . ARG A 1 92 ? -6.767 8.548 9.762 1.00 96.50 92 ARG A CA 1
ATOM 747 C C . ARG A 1 92 ? -7.524 8.000 8.559 1.00 96.50 92 ARG A C 1
ATOM 749 O O . ARG A 1 92 ? -8.710 8.290 8.426 1.00 96.50 92 ARG A O 1
ATOM 756 N N . ALA A 1 93 ? -6.898 7.143 7.755 1.00 97.25 93 ALA A N 1
ATOM 757 C CA . ALA A 1 93 ? -7.538 6.545 6.589 1.00 97.25 93 ALA A CA 1
ATOM 758 C C . ALA A 1 93 ? -8.775 5.701 6.938 1.00 97.25 93 ALA A C 1
ATOM 760 O O . ALA A 1 93 ? -9.799 5.800 6.262 1.00 97.25 93 ALA A O 1
ATOM 761 N N . VAL A 1 94 ? -8.711 4.902 8.009 1.00 96.88 94 VAL A N 1
ATOM 762 C CA . VAL A 1 94 ? -9.850 4.105 8.499 1.00 96.88 94 VAL A CA 1
ATOM 763 C C . VAL A 1 94 ? -11.003 5.014 8.934 1.00 96.88 94 VAL A C 1
ATOM 765 O O . VAL A 1 94 ? -12.135 4.826 8.484 1.00 96.88 94 VAL A O 1
ATOM 768 N N . CYS A 1 95 ? -10.723 6.026 9.759 1.00 96.25 95 CYS A N 1
ATOM 769 C CA . CYS A 1 95 ? -11.739 6.961 10.245 1.00 96.25 95 CYS A CA 1
ATOM 770 C C . CYS A 1 95 ? -12.358 7.787 9.104 1.00 96.25 95 CYS A C 1
ATOM 772 O O . CYS A 1 95 ? -13.580 7.902 9.012 1.00 96.25 95 CYS A O 1
ATOM 774 N N . ASN A 1 96 ? -11.533 8.316 8.196 1.00 97.94 96 ASN A N 1
ATOM 775 C CA . ASN A 1 96 ? -11.975 9.116 7.048 1.00 97.94 96 ASN A CA 1
ATOM 776 C C . ASN A 1 96 ? -12.790 8.297 6.031 1.00 97.94 96 ASN A C 1
ATOM 778 O O . ASN A 1 96 ? -13.572 8.857 5.261 1.00 97.94 96 ASN A O 1
ATOM 782 N N . ALA A 1 97 ? -12.633 6.971 6.026 1.00 97.69 97 ALA A N 1
ATOM 783 C CA . ALA A 1 97 ? -13.422 6.063 5.204 1.00 97.69 97 ALA A CA 1
ATOM 784 C C . ALA A 1 97 ? -14.800 5.710 5.795 1.00 97.69 97 ALA A C 1
ATOM 786 O O . ALA A 1 97 ? -15.549 4.960 5.171 1.00 97.69 97 ALA A O 1
ATOM 787 N N . GLY A 1 98 ? -15.152 6.257 6.965 1.00 96.38 98 GLY A N 1
ATOM 788 C CA . GLY A 1 98 ? -16.457 6.056 7.601 1.00 96.38 98 GLY A CA 1
ATOM 789 C C . GLY A 1 98 ? -16.542 4.818 8.494 1.00 96.38 98 GLY A C 1
ATOM 790 O O . GLY A 1 98 ? -17.643 4.399 8.847 1.00 96.38 98 GLY A O 1
ATOM 791 N N . TYR A 1 99 ? -15.407 4.224 8.866 1.00 97.12 99 TYR A N 1
ATOM 792 C CA . TYR A 1 99 ? -15.372 3.122 9.823 1.00 97.12 99 TYR A CA 1
ATOM 793 C C . TYR A 1 99 ? -15.250 3.616 11.266 1.00 97.12 99 TYR A C 1
ATOM 795 O O . TYR A 1 99 ? -14.607 4.626 11.549 1.00 97.12 99 TYR A O 1
ATOM 803 N N . ALA A 1 100 ? -15.811 2.836 12.188 1.00 94.81 100 ALA A N 1
ATOM 804 C CA . ALA A 1 100 ? -15.520 2.919 13.613 1.00 94.81 100 ALA A CA 1
ATOM 805 C C . ALA A 1 100 ? -14.590 1.763 14.013 1.00 94.81 100 ALA A C 1
ATOM 807 O O . ALA A 1 100 ? -14.712 0.649 13.499 1.00 94.81 100 ALA A O 1
ATOM 808 N N . ILE A 1 101 ? -13.651 2.025 14.924 1.00 95.12 101 ILE A N 1
ATOM 809 C CA . ILE A 1 101 ? -12.735 0.998 15.429 1.00 95.12 101 ILE A CA 1
ATOM 810 C C . ILE A 1 101 ? -13.447 0.197 16.519 1.00 95.12 101 ILE A C 1
ATOM 812 O O . ILE A 1 101 ? -13.673 0.712 17.610 1.00 95.12 101 ILE A O 1
ATOM 816 N N . GLU A 1 102 ? -13.745 -1.068 16.228 1.00 95.88 102 GLU A N 1
ATOM 817 C CA . GLU A 1 102 ? -14.372 -1.983 17.190 1.00 95.88 102 GLU A CA 1
ATOM 818 C C . GLU A 1 102 ? -13.342 -2.636 18.125 1.00 95.88 102 GLU A C 1
ATOM 820 O O . GLU A 1 102 ? -13.543 -2.752 19.331 1.00 95.88 102 GLU A O 1
ATOM 825 N N . SER A 1 103 ? -12.202 -3.065 17.576 1.00 95.38 103 SER A N 1
ATOM 826 C CA . SER A 1 103 ? -11.175 -3.784 18.336 1.00 95.38 103 SER A CA 1
ATOM 827 C C . SER A 1 103 ? -9.805 -3.674 17.677 1.00 95.38 103 SER A C 1
ATOM 829 O O . SER A 1 103 ? -9.706 -3.668 16.449 1.00 95.38 103 SER A O 1
ATOM 831 N N . VAL A 1 104 ? -8.748 -3.636 18.492 1.00 94.38 104 VAL A N 1
ATOM 832 C CA . VAL A 1 104 ? -7.351 -3.669 18.040 1.00 94.38 104 VAL A CA 1
ATOM 833 C C . VAL A 1 104 ? -6.598 -4.711 18.858 1.00 94.38 104 VAL A C 1
ATOM 835 O O . VAL A 1 104 ? -6.608 -4.667 20.087 1.00 94.38 104 VAL A O 1
ATOM 838 N N . TYR A 1 105 ? -5.924 -5.631 18.170 1.00 93.31 105 TYR A N 1
ATOM 839 C CA . TYR A 1 105 ? -5.141 -6.700 18.785 1.00 93.31 105 TYR A CA 1
ATOM 840 C C . TYR A 1 105 ? -3.665 -6.527 18.412 1.00 93.31 105 TYR A C 1
ATOM 842 O O . TYR A 1 105 ? -3.254 -6.972 17.339 1.00 93.31 105 TYR A O 1
ATOM 850 N N . PRO A 1 106 ? -2.858 -5.851 19.246 1.00 89.25 106 PRO A N 1
ATOM 851 C CA . PRO A 1 106 ? -1.435 -5.708 18.981 1.00 89.25 106 PRO A CA 1
ATOM 852 C C . PRO A 1 106 ? -0.740 -7.066 19.126 1.00 89.25 106 PRO A C 1
ATOM 854 O O . PRO A 1 106 ? -0.899 -7.756 20.133 1.00 89.25 106 PRO A O 1
ATOM 857 N N . ILE A 1 107 ? 0.040 -7.444 18.113 1.00 87.25 107 ILE A N 1
ATOM 858 C CA . ILE A 1 107 ? 0.820 -8.684 18.090 1.00 87.25 107 ILE A CA 1
ATOM 859 C C . ILE A 1 107 ? 2.280 -8.318 17.829 1.00 87.25 107 ILE A C 1
ATOM 861 O O . ILE A 1 107 ? 2.583 -7.577 16.893 1.00 87.25 107 ILE A O 1
ATOM 865 N N . HIS A 1 108 ? 3.193 -8.861 18.634 1.00 80.44 108 HIS A N 1
ATOM 866 C CA . HIS A 1 108 ? 4.622 -8.783 18.345 1.00 80.44 108 HIS A CA 1
ATOM 867 C C . HIS A 1 108 ? 4.950 -9.692 17.157 1.00 80.44 108 HIS A C 1
ATOM 869 O O . HIS A 1 108 ? 4.928 -10.914 17.273 1.00 80.44 108 HIS A O 1
ATOM 875 N N . GLY A 1 109 ? 5.193 -9.075 15.998 1.00 71.25 109 GLY A N 1
ATOM 876 C CA . GLY A 1 109 ? 5.414 -9.777 14.730 1.00 71.25 109 GLY A CA 1
ATOM 877 C C . GLY A 1 109 ? 6.866 -10.166 14.441 1.00 71.25 109 GLY A C 1
ATOM 878 O O . GLY A 1 109 ? 7.101 -10.908 13.493 1.00 71.25 109 GLY A O 1
ATOM 879 N N . GLU A 1 110 ? 7.834 -9.693 15.232 1.00 69.56 110 GLU A N 1
ATOM 880 C CA . GLU A 1 110 ? 9.258 -9.970 15.018 1.00 69.56 110 GLU A CA 1
ATOM 881 C C . GLU A 1 110 ? 9.880 -10.734 16.191 1.00 69.56 110 GLU A C 1
ATOM 883 O O . GLU A 1 110 ? 9.530 -10.527 17.353 1.00 69.56 110 GLU A O 1
ATOM 888 N N . SER A 1 111 ? 10.821 -11.625 15.869 1.00 64.31 111 SER A N 1
ATOM 889 C CA . SER A 1 111 ? 11.607 -12.366 16.858 1.00 64.31 111 SER A CA 1
ATOM 890 C C . SER A 1 111 ? 12.582 -11.438 17.585 1.00 64.31 111 SER A C 1
ATOM 892 O O . SER A 1 111 ? 13.339 -10.717 16.933 1.00 64.31 111 SER A O 1
ATOM 894 N N . GLU A 1 112 ? 12.668 -11.537 18.917 1.00 59.97 112 GLU A N 1
ATOM 895 C CA . GLU A 1 112 ? 13.689 -10.836 19.718 1.00 59.97 112 GLU A CA 1
ATOM 896 C C . GLU A 1 112 ? 15.130 -11.174 19.292 1.00 59.97 112 GLU A C 1
ATOM 898 O O . GLU A 1 112 ? 16.048 -10.397 19.543 1.00 59.97 112 GLU A O 1
ATOM 903 N N . SER A 1 113 ? 15.335 -12.316 18.626 1.00 59.12 113 SER A N 1
ATOM 904 C CA . SER A 1 113 ? 16.636 -12.788 18.135 1.00 59.12 113 SER A CA 1
ATOM 905 C C . SER A 1 113 ? 16.943 -12.410 16.679 1.00 59.12 113 SER A C 1
ATOM 907 O O . SER A 1 113 ? 17.891 -12.943 16.098 1.00 59.12 113 SER A O 1
ATOM 909 N N . SER A 1 114 ? 16.158 -11.521 16.057 1.00 54.88 114 SER A N 1
ATOM 910 C CA . SER A 1 114 ? 16.412 -11.080 14.682 1.00 54.88 114 SER A CA 1
ATOM 911 C C . SER A 1 114 ? 17.766 -10.372 14.571 1.00 54.88 114 SER A C 1
ATOM 913 O O . SER A 1 114 ? 17.980 -9.301 15.142 1.00 54.88 114 SER A O 1
ATOM 915 N N . LEU A 1 115 ? 18.681 -10.955 13.790 1.00 58.00 115 LEU A N 1
ATOM 916 C CA . LEU A 1 115 ? 20.020 -10.405 13.544 1.00 58.00 115 LEU A CA 1
ATOM 917 C C . LEU A 1 115 ? 19.974 -9.006 12.897 1.00 58.00 115 LEU A C 1
ATOM 919 O O . LEU A 1 115 ? 20.908 -8.231 13.065 1.00 58.00 115 LEU A O 1
ATOM 923 N N . HIS A 1 116 ? 18.875 -8.654 12.218 1.00 54.75 116 HIS A N 1
ATOM 924 C CA . HIS A 1 116 ? 18.668 -7.337 11.604 1.00 54.75 116 HIS A CA 1
ATOM 925 C C . HIS A 1 116 ? 18.389 -6.204 12.611 1.00 54.75 116 HIS A C 1
ATOM 927 O O . HIS A 1 116 ? 18.451 -5.035 12.232 1.00 54.75 116 HIS A O 1
ATOM 933 N N . LEU A 1 117 ? 18.087 -6.525 13.876 1.00 51.34 117 LEU A N 1
ATOM 934 C CA . LEU A 1 117 ? 17.777 -5.549 14.932 1.00 51.34 117 LEU A CA 1
ATOM 935 C C . LEU A 1 117 ? 18.916 -5.337 15.938 1.00 51.34 117 LEU A C 1
ATOM 937 O O . LEU A 1 117 ? 18.861 -4.382 16.714 1.00 51.34 117 LEU A O 1
ATOM 941 N N . LEU A 1 118 ? 19.939 -6.199 15.942 1.00 50.56 118 LEU A N 1
ATOM 942 C CA . LEU A 1 118 ? 21.048 -6.112 16.902 1.00 50.56 118 LEU A CA 1
ATOM 943 C C . LEU A 1 118 ? 21.867 -4.819 16.755 1.00 50.56 118 LEU A C 1
A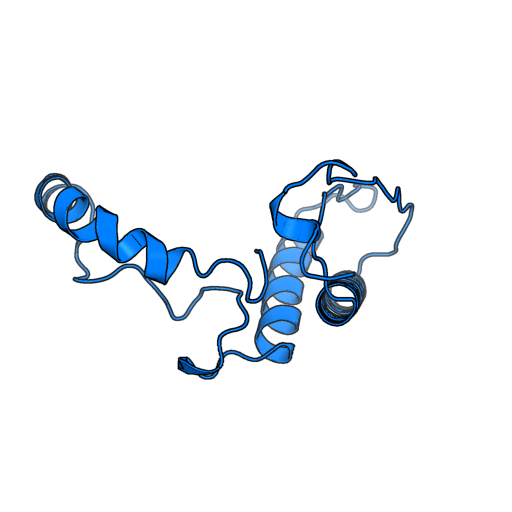TOM 945 O O . LEU A 1 118 ? 22.397 -4.342 17.751 1.00 50.56 118 LEU A O 1
ATOM 949 N N . ASP A 1 119 ? 21.893 -4.215 15.564 1.00 50.25 119 ASP A N 1
ATOM 950 C CA . ASP A 1 119 ? 22.627 -2.968 15.289 1.00 50.25 119 ASP A CA 1
ATOM 951 C C . ASP A 1 119 ? 21.825 -1.680 15.562 1.00 50.25 119 ASP A C 1
ATOM 953 O O . ASP A 1 119 ? 22.340 -0.581 15.362 1.00 50.25 119 ASP A O 1
ATOM 957 N N . LYS A 1 120 ? 20.559 -1.777 15.996 1.00 51.12 120 LYS A N 1
ATOM 958 C CA . LYS A 1 120 ? 19.681 -0.607 16.218 1.00 51.12 120 LYS A CA 1
ATOM 959 C C . LYS A 1 120 ? 19.329 -0.343 17.691 1.00 51.12 120 LYS A C 1
ATOM 961 O O . LYS A 1 120 ? 18.423 0.450 17.947 1.00 51.12 120 LYS A O 1
ATOM 966 N N . ARG A 1 121 ? 20.002 -0.999 18.642 1.00 44.25 121 ARG A N 1
ATOM 967 C CA . ARG A 1 121 ? 19.831 -0.765 20.089 1.00 44.25 121 ARG A CA 1
ATOM 968 C C . ARG A 1 121 ? 20.870 0.191 20.657 1.00 44.25 121 ARG A C 1
ATOM 970 O O . ARG A 1 121 ? 22.044 0.093 20.246 1.00 44.25 121 ARG A O 1
#

Radius of gyration: 17.9 Å; Cα contacts (8 Å, |Δi|>4): 93; chains: 1; bounding box: 47×27×47 Å

Mean predicted aligned error: 6.04 Å